Protein AF-A0A0D7E5H1-F1 (afdb_monomer)

Solvent-accessible surface area (backbone atoms only — not comparable to full-atom values): 8211 Å² total; per-residue (Å²): 131,89,79,78,62,58,68,68,58,37,62,71,38,87,38,16,85,49,52,52,58,50,51,54,51,52,50,41,51,71,80,39,67,60,58,51,70,67,44,62,70,72,61,15,47,44,60,71,58,33,60,67,54,53,50,52,53,49,51,51,58,51,58,74,68,54,55,79,86,47,45,68,59,43,50,54,54,52,49,50,52,49,51,52,51,52,52,53,32,51,52,49,32,54,54,37,35,69,74,55,35,88,56,47,38,85,64,72,97,56,43,69,50,25,32,64,54,53,36,48,62,62,65,61,75,62,64,67,54,51,50,47,36,39,73,74,76,47,55,86,79,76,104

Mean predicted aligned error: 7.26 Å

pLDDT: mean 85.05, std 6.64, range [57.47, 95.44]

Organism: Rhodopseudomonas palustris (NCBI:txid1076)

Radius of gyration: 19.45 Å; Cα contacts (8 Å, |Δi|>4): 87; chains: 1; bounding box: 35×54×47 Å

Foldseek 3Di:
DDDDPVVVVQVVDQLSVPVVVVVVVVVCCVPPVCVLVPDDDPSVCCSPPVPVVVVVVVVVVVVVVDDPVLVVVLCVVVVVVLCVLLVVLVVLLVVQCVVQNADADCDDPRGPDHSVNSSVVSPDDDVVSVVSNCVVPNDPSND

Secondary structure (DSSP, 8-state):
-----HHHHHTTSTTHHHHHHHHHHHHHHHH-TTHHHHS-HHHHHIIIIIHHHHHHHHHHHHHHT--TTTHHHHHHHHHHHHHHHHHHHHHHHHHHHHHH-SSPP-SSTTTT--HHHHHHHHH---HHHHHHHHHHH--TT--

Sequence (143 aa):
MMQIPIKRAIEKVPGGMMTVPLLIGALLATFFPGTPKFFGSFTGALFSSGALTILAVFYVCMGASIDFKATPYIIKKGGTLLIVKVGIAVIAGLIFGRYLGEAPVTAGIFAGVSTLAIVAAMNDTNGGLYMALMGQYGRPRDV

InterPro domains:
  IPR004684 2-keto-3-deoxygluconate permease [PF03812] (6-143)

Structure (mmCIF, N/CA/C/O backbone):
data_AF-A0A0D7E5H1-F1
#
_entry.id   AF-A0A0D7E5H1-F1
#
loop_
_atom_site.group_PDB
_atom_site.id
_atom_site.type_symbol
_atom_site.label_atom_id
_atom_site.label_alt_id
_atom_site.label_comp_id
_atom_site.label_asym_id
_atom_site.label_entity_id
_atom_site.label_seq_id
_atom_site.pdbx_PDB_ins_code
_atom_site.Cartn_x
_atom_site.Cartn_y
_atom_site.Cartn_z
_atom_site.occupancy
_atom_site.B_iso_or_equiv
_atom_site.auth_seq_id
_atom_site.auth_comp_id
_atom_site.auth_asym_id
_atom_site.auth_atom_id
_atom_site.pdbx_PDB_model_num
ATOM 1 N N . MET A 1 1 ? -16.999 36.578 2.544 1.00 57.47 1 MET A N 1
ATOM 2 C CA . MET A 1 1 ? -15.750 35.913 2.113 1.00 57.47 1 MET A CA 1
ATOM 3 C C . MET A 1 1 ? -16.140 34.594 1.455 1.00 57.47 1 MET A C 1
ATOM 5 O O . MET A 1 1 ? -16.826 33.806 2.095 1.00 57.47 1 MET A O 1
ATOM 9 N N . MET A 1 2 ? -15.846 34.405 0.166 1.00 66.56 2 MET A N 1
ATOM 10 C CA . MET A 1 2 ? -16.265 33.213 -0.584 1.00 66.56 2 MET A CA 1
ATOM 11 C C . MET A 1 2 ? -15.444 32.005 -0.113 1.00 66.56 2 MET A C 1
ATOM 13 O O . MET A 1 2 ? -14.229 31.982 -0.276 1.00 66.56 2 MET A O 1
ATOM 17 N N . GLN A 1 3 ? -16.098 31.036 0.527 1.00 75.12 3 GLN A N 1
ATOM 18 C CA . GLN A 1 3 ? -15.452 29.817 1.013 1.00 75.12 3 GLN A CA 1
ATOM 19 C C . GLN A 1 3 ? -15.148 28.909 -0.179 1.00 75.12 3 GLN A C 1
ATOM 21 O O . GLN A 1 3 ? -16.069 28.415 -0.828 1.00 75.12 3 GLN A O 1
ATOM 26 N N . ILE A 1 4 ? -13.866 28.689 -0.477 1.00 81.12 4 ILE A N 1
ATOM 27 C CA . ILE A 1 4 ? -13.457 27.700 -1.477 1.00 81.12 4 ILE A CA 1
ATOM 28 C C . ILE A 1 4 ? -13.717 26.313 -0.869 1.00 81.12 4 ILE A C 1
ATOM 30 O O . ILE A 1 4 ? -13.117 25.981 0.156 1.00 81.12 4 ILE A O 1
ATOM 34 N N . PRO A 1 5 ? -14.596 25.479 -1.453 1.00 83.81 5 PRO A N 1
ATOM 35 C CA . PRO A 1 5 ? -15.023 24.230 -0.833 1.00 83.81 5 PRO A CA 1
ATOM 36 C C . PRO A 1 5 ? -14.004 23.099 -1.074 1.00 83.81 5 PRO A C 1
ATOM 38 O O . PRO A 1 5 ? -14.340 22.067 -1.652 1.00 83.81 5 PRO A O 1
ATOM 41 N N . ILE A 1 6 ? -12.757 23.283 -0.624 1.00 86.38 6 ILE A N 1
ATOM 42 C CA . ILE A 1 6 ? -11.628 22.363 -0.867 1.00 86.38 6 ILE A CA 1
ATOM 43 C C . ILE A 1 6 ? -11.942 20.958 -0.341 1.00 86.38 6 ILE A C 1
ATOM 45 O O . ILE A 1 6 ? -11.877 19.989 -1.091 1.00 86.38 6 ILE A O 1
ATOM 49 N N . LYS A 1 7 ? -12.370 20.845 0.923 1.00 84.94 7 LYS A N 1
ATOM 50 C CA . LYS A 1 7 ? -12.752 19.561 1.538 1.00 84.94 7 LYS A CA 1
ATOM 51 C C . LYS A 1 7 ? -13.850 18.855 0.741 1.00 84.94 7 LYS A C 1
ATOM 53 O O . LYS A 1 7 ? -13.710 17.691 0.397 1.00 84.94 7 LYS A O 1
ATOM 58 N N . ARG A 1 8 ? -14.900 19.593 0.366 1.00 85.50 8 ARG A N 1
ATOM 59 C CA . ARG A 1 8 ? -16.033 19.053 -0.399 1.00 85.50 8 ARG A CA 1
ATOM 60 C C . ARG A 1 8 ? -15.628 18.615 -1.806 1.00 85.50 8 ARG A C 1
ATOM 62 O O . ARG A 1 8 ? -16.252 17.717 -2.353 1.00 85.50 8 ARG A O 1
ATOM 69 N N . ALA A 1 9 ? -14.624 19.253 -2.410 1.00 88.31 9 ALA A N 1
ATOM 70 C CA . ALA A 1 9 ? -14.068 18.826 -3.690 1.00 88.31 9 ALA A CA 1
ATOM 71 C C . ALA A 1 9 ? -13.249 17.534 -3.545 1.00 88.31 9 ALA A C 1
ATOM 73 O O . ALA A 1 9 ? -13.418 16.624 -4.351 1.00 88.31 9 ALA A O 1
ATOM 74 N N . ILE A 1 10 ? -12.429 17.428 -2.495 1.00 86.88 10 ILE A N 1
ATOM 75 C CA . ILE A 1 10 ? -11.627 16.233 -2.188 1.00 86.88 10 ILE A CA 1
ATOM 76 C C . ILE A 1 10 ? -12.526 15.031 -1.867 1.00 86.88 10 ILE A C 1
ATOM 78 O O . ILE A 1 10 ? -12.296 13.937 -2.373 1.00 86.88 10 ILE A O 1
ATOM 82 N N . GLU A 1 11 ? -13.587 15.232 -1.086 1.00 84.94 11 GLU A N 1
ATOM 83 C CA . GLU A 1 11 ? -14.539 14.181 -0.692 1.00 84.94 11 GLU A CA 1
ATOM 84 C C . GLU A 1 11 ? -15.380 13.629 -1.853 1.00 84.94 11 GLU A C 1
ATOM 86 O O . GLU A 1 11 ? -16.015 12.590 -1.695 1.00 84.94 11 GLU A O 1
ATOM 91 N N . LYS A 1 12 ? -15.374 14.269 -3.034 1.00 86.25 12 LYS A N 1
ATOM 92 C CA . LYS A 1 12 ? -15.980 13.685 -4.246 1.00 86.25 12 LYS A CA 1
ATOM 93 C C . LYS A 1 12 ? -15.199 12.479 -4.766 1.00 86.25 12 LYS A C 1
ATOM 95 O O . LYS A 1 12 ? -15.759 11.676 -5.506 1.00 86.25 12 LYS A O 1
ATOM 100 N N . VAL A 1 13 ? -13.916 12.369 -4.421 1.00 87.56 13 VAL A N 1
ATOM 101 C CA . VAL A 1 13 ? -13.084 11.218 -4.772 1.00 87.56 13 VAL A CA 1
ATOM 102 C C . VAL A 1 13 ? -13.249 10.158 -3.675 1.00 87.56 13 VAL A C 1
ATOM 104 O O . VAL A 1 13 ? -13.092 10.497 -2.499 1.00 87.56 13 VAL A O 1
ATOM 107 N N . PRO A 1 14 ? -13.530 8.885 -4.008 1.00 82.50 14 PRO A N 1
ATOM 108 C CA . PRO A 1 14 ? -13.574 7.804 -3.024 1.00 82.50 14 PRO A CA 1
ATOM 109 C C . PRO A 1 14 ? -12.242 7.700 -2.275 1.00 82.50 14 PRO A C 1
ATOM 111 O O . PRO A 1 14 ? -11.177 7.603 -2.892 1.00 82.50 14 PRO A O 1
ATOM 114 N N . GLY A 1 15 ? -12.282 7.781 -0.943 1.00 82.38 15 GLY A N 1
ATOM 115 C CA . GLY A 1 15 ? -11.065 7.838 -0.130 1.00 82.38 15 GLY A CA 1
ATOM 116 C C . GLY A 1 15 ? -10.224 9.093 -0.390 1.00 82.38 15 GLY A C 1
ATOM 117 O O . GLY A 1 15 ? -9.035 9.106 -0.089 1.00 82.38 15 GLY A O 1
ATOM 118 N N . GLY A 1 16 ? -10.810 10.154 -0.953 1.00 85.12 16 GLY A N 1
ATOM 119 C CA . GLY A 1 16 ? -10.100 11.328 -1.464 1.00 85.12 16 GLY A CA 1
ATOM 120 C C . GLY A 1 16 ? -9.245 12.046 -0.428 1.00 85.12 16 GLY A C 1
ATOM 121 O O . GLY A 1 16 ? -8.172 12.539 -0.766 1.00 85.12 16 GLY A O 1
ATOM 122 N N . MET A 1 17 ? -9.652 12.009 0.845 1.00 83.62 17 MET A N 1
ATOM 123 C CA . MET A 1 17 ? -8.857 12.517 1.971 1.00 83.62 17 MET A CA 1
ATOM 124 C C . MET A 1 17 ? -7.482 11.844 2.091 1.00 83.62 17 MET A C 1
ATOM 126 O O . MET A 1 17 ? -6.582 12.417 2.695 1.00 83.62 17 MET A O 1
ATOM 130 N N . MET A 1 18 ? -7.311 10.661 1.499 1.00 84.31 18 MET A N 1
ATOM 131 C CA . MET A 1 18 ? -6.053 9.929 1.434 1.00 84.31 18 MET A CA 1
ATOM 132 C C . MET A 1 18 ? -5.493 9.834 0.008 1.00 84.31 18 MET A C 1
ATOM 134 O O . MET A 1 18 ? -4.309 10.094 -0.198 1.00 84.31 18 MET A O 1
ATOM 138 N N . THR A 1 19 ? -6.326 9.528 -0.989 1.00 86.50 19 THR A N 1
ATOM 139 C CA . THR A 1 19 ? -5.895 9.381 -2.389 1.00 86.50 19 THR A CA 1
ATOM 140 C C . THR A 1 19 ? -5.326 10.678 -2.965 1.00 86.50 19 THR A C 1
ATOM 142 O O . THR A 1 19 ? -4.305 10.648 -3.650 1.00 86.50 19 THR A O 1
ATOM 145 N N . VAL A 1 20 ? -5.950 11.828 -2.679 1.00 89.88 20 VAL A N 1
ATOM 146 C CA . VAL A 1 20 ? -5.513 13.120 -3.233 1.00 89.88 20 VAL A CA 1
ATOM 147 C C . VAL A 1 20 ? -4.138 13.527 -2.679 1.00 89.88 20 VAL A C 1
ATOM 149 O O . VAL A 1 20 ? -3.252 13.803 -3.490 1.00 89.88 20 VAL A O 1
ATOM 152 N N . PRO A 1 21 ? -3.885 13.501 -1.351 1.00 87.56 21 PRO A N 1
ATOM 153 C CA . PRO A 1 21 ? -2.542 13.737 -0.820 1.00 87.56 21 PRO A CA 1
ATOM 154 C C . PRO A 1 21 ? -1.483 12.761 -1.341 1.00 87.56 21 PRO A C 1
ATOM 156 O O . PRO A 1 21 ? -0.375 13.193 -1.654 1.00 87.56 21 PRO A O 1
ATOM 159 N N . LEU A 1 22 ? -1.811 11.469 -1.475 1.00 87.12 22 LEU A N 1
ATOM 160 C CA . LEU A 1 22 ? -0.875 10.470 -2.005 1.00 87.12 22 LEU A CA 1
ATOM 161 C C . LEU A 1 22 ? -0.481 10.766 -3.451 1.00 87.12 22 LEU A C 1
ATOM 163 O O . LEU A 1 22 ? 0.701 10.698 -3.781 1.00 87.12 22 LEU A O 1
ATOM 167 N N . LEU A 1 23 ? -1.444 11.137 -4.299 1.00 89.88 23 LEU A N 1
ATOM 168 C CA . LEU A 1 23 ? -1.170 11.500 -5.688 1.00 89.88 23 LEU A CA 1
ATOM 169 C C . LEU A 1 23 ? -0.263 1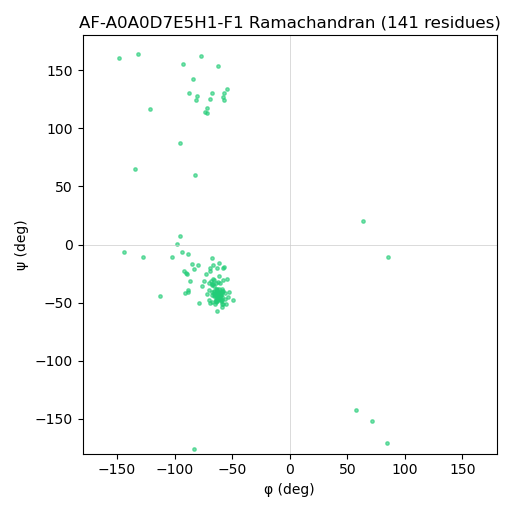2.732 -5.771 1.00 89.88 23 LEU A C 1
ATOM 171 O O . LEU A 1 23 ? 0.705 12.730 -6.526 1.00 89.88 23 LEU A O 1
ATOM 175 N N . ILE A 1 24 ? -0.531 13.760 -4.961 1.00 89.81 24 ILE A N 1
ATOM 176 C CA . ILE A 1 24 ? 0.326 14.951 -4.884 1.00 89.81 24 ILE A CA 1
ATOM 177 C C . ILE A 1 24 ? 1.740 14.558 -4.433 1.00 89.81 24 ILE A C 1
ATOM 179 O O . ILE A 1 24 ? 2.717 14.977 -5.051 1.00 89.81 24 ILE A O 1
ATOM 183 N N . GLY A 1 25 ? 1.857 13.714 -3.405 1.00 86.75 25 GLY A N 1
ATOM 184 C CA . GLY A 1 25 ? 3.138 13.192 -2.930 1.00 86.75 25 GLY A CA 1
ATOM 185 C C . GLY A 1 25 ? 3.903 12.415 -4.005 1.00 86.75 25 GLY A C 1
ATOM 186 O O . GLY A 1 25 ? 5.099 12.634 -4.177 1.00 86.75 25 GLY A O 1
ATOM 187 N N . ALA A 1 26 ? 3.217 11.569 -4.776 1.00 88.06 26 ALA A N 1
A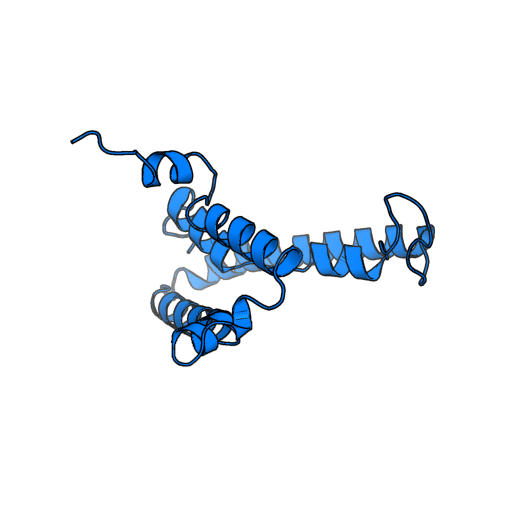TOM 188 C CA . ALA A 1 26 ? 3.812 10.808 -5.873 1.00 88.06 26 ALA A CA 1
ATOM 189 C C . ALA A 1 26 ? 4.297 11.715 -7.017 1.00 88.06 26 ALA A C 1
ATOM 191 O O . ALA A 1 26 ? 5.396 11.515 -7.536 1.00 88.06 26 ALA A O 1
ATOM 192 N N . LEU A 1 27 ? 3.524 12.746 -7.376 1.00 91.62 27 LEU A N 1
ATOM 193 C CA . LEU A 1 27 ? 3.926 13.741 -8.376 1.00 91.62 27 LEU A CA 1
ATOM 194 C C . LEU A 1 27 ? 5.159 14.527 -7.913 1.00 91.62 27 LEU A C 1
ATOM 196 O O . LEU A 1 27 ? 6.102 14.693 -8.685 1.00 91.62 27 LEU A O 1
ATOM 200 N N . LEU A 1 28 ? 5.195 14.953 -6.647 1.00 87.88 28 LEU A N 1
ATOM 201 C CA . LEU A 1 28 ? 6.364 15.619 -6.067 1.00 87.88 28 LEU A CA 1
ATOM 202 C C . LEU A 1 28 ? 7.588 14.700 -6.058 1.00 87.88 28 LEU A C 1
ATOM 204 O O . LEU A 1 28 ? 8.655 15.123 -6.482 1.00 87.88 28 LEU A O 1
ATOM 208 N N . ALA A 1 29 ? 7.440 13.439 -5.652 1.00 85.12 29 ALA A N 1
ATOM 209 C CA . ALA A 1 29 ? 8.538 12.473 -5.675 1.00 85.12 29 ALA A CA 1
ATOM 210 C C . ALA A 1 29 ? 9.063 12.201 -7.098 1.00 85.12 29 ALA A C 1
ATOM 212 O O . ALA A 1 29 ? 10.257 11.969 -7.271 1.00 85.12 29 ALA A O 1
ATOM 213 N N . THR A 1 30 ? 8.186 12.257 -8.106 1.00 88.38 30 THR A N 1
ATOM 214 C CA . THR A 1 30 ? 8.532 11.990 -9.512 1.00 88.38 30 THR A CA 1
ATOM 215 C C . THR A 1 30 ? 9.228 13.181 -10.171 1.00 88.38 30 THR A C 1
ATOM 217 O O . THR A 1 30 ? 10.280 13.015 -10.782 1.00 88.38 30 THR A O 1
ATOM 220 N N . PHE A 1 31 ? 8.662 14.386 -10.057 1.00 92.38 31 PHE A N 1
ATOM 221 C CA . PHE A 1 31 ? 9.173 15.577 -10.750 1.00 92.38 31 PHE A CA 1
ATOM 222 C C . PHE A 1 31 ? 10.182 16.380 -9.920 1.00 92.38 31 PHE A C 1
ATOM 224 O O . PHE A 1 31 ? 11.008 17.098 -10.481 1.00 92.38 31 PHE A O 1
ATOM 231 N N . PHE A 1 32 ? 10.147 16.248 -8.593 1.00 89.31 32 PHE A N 1
ATOM 232 C CA . PHE A 1 32 ? 11.008 16.968 -7.655 1.00 89.31 32 PHE A CA 1
ATOM 233 C C . PHE A 1 32 ? 11.578 16.013 -6.586 1.00 89.31 32 PHE A C 1
ATOM 235 O O . PHE A 1 32 ? 11.306 16.160 -5.391 1.00 89.31 32 PHE A O 1
ATOM 242 N N . PRO A 1 33 ? 12.422 15.035 -6.968 1.00 83.06 33 PRO A N 1
ATOM 243 C CA . PRO A 1 33 ? 12.908 13.988 -6.059 1.00 83.06 33 PRO A CA 1
ATOM 244 C C . PRO A 1 33 ? 13.725 14.518 -4.864 1.00 83.06 33 PRO A C 1
ATOM 246 O O . PRO A 1 33 ? 13.926 13.807 -3.881 1.00 83.06 33 PRO A O 1
ATOM 249 N N . GLY A 1 34 ? 14.189 15.773 -4.918 1.00 83.50 34 GLY A N 1
ATOM 250 C CA . GLY A 1 34 ? 14.863 16.454 -3.811 1.00 83.50 34 GLY A CA 1
ATOM 251 C C . GLY A 1 34 ? 13.925 17.018 -2.737 1.00 83.50 34 GLY A C 1
ATOM 252 O O . GLY A 1 34 ? 14.380 17.270 -1.623 1.00 83.50 34 GLY A O 1
ATOM 253 N N . THR A 1 35 ? 12.627 17.186 -3.015 1.00 80.25 35 THR A N 1
ATOM 254 C CA . THR A 1 35 ? 11.660 17.808 -2.091 1.00 80.25 35 THR A CA 1
ATOM 255 C C . THR A 1 35 ? 11.580 17.134 -0.712 1.00 80.25 35 THR A C 1
ATOM 257 O O . THR A 1 35 ? 11.576 17.867 0.277 1.00 80.25 35 THR A O 1
ATOM 260 N N . PRO A 1 36 ? 11.593 15.789 -0.577 1.00 70.88 36 PRO A N 1
ATOM 261 C CA . PRO A 1 36 ? 11.552 15.135 0.737 1.00 70.88 36 PRO A CA 1
ATOM 262 C C . PRO A 1 36 ? 12.750 15.471 1.638 1.00 70.88 36 PRO A C 1
ATOM 264 O O . PRO A 1 36 ? 12.627 15.443 2.858 1.00 70.88 36 PRO A O 1
ATOM 267 N N . LYS A 1 37 ? 13.903 15.795 1.036 1.00 75.56 37 LYS A N 1
ATOM 268 C CA . LYS A 1 37 ? 15.159 16.127 1.732 1.00 75.56 37 LYS A CA 1
ATOM 269 C C . LYS A 1 37 ? 15.440 17.630 1.780 1.00 75.56 37 LYS A C 1
ATOM 271 O O . LYS A 1 37 ? 16.362 18.051 2.470 1.00 75.56 37 LYS A O 1
ATOM 276 N N . PHE A 1 38 ? 14.673 18.426 1.034 1.00 81.12 38 PHE A N 1
ATOM 277 C CA . PHE A 1 38 ? 14.810 19.878 0.976 1.00 81.12 38 PHE A CA 1
ATOM 278 C C . PHE A 1 38 ? 14.460 20.521 2.319 1.00 81.12 38 PHE A C 1
ATOM 280 O O . PHE A 1 38 ? 15.155 21.418 2.792 1.00 81.12 38 PHE A O 1
ATOM 287 N N . PHE A 1 39 ? 13.389 20.042 2.952 1.00 77.44 39 PHE A N 1
ATOM 288 C CA . PHE A 1 39 ? 13.012 20.495 4.280 1.00 77.44 39 PHE A CA 1
ATOM 289 C C . PHE A 1 39 ? 13.851 19.763 5.330 1.00 77.44 39 PHE A C 1
ATOM 291 O O . PHE A 1 39 ? 13.866 18.538 5.370 1.00 77.44 39 PHE A O 1
ATOM 298 N N . GLY A 1 40 ? 14.554 20.506 6.185 1.00 78.56 40 GLY A N 1
ATOM 299 C CA . GLY A 1 40 ? 15.273 19.948 7.333 1.00 78.56 40 GLY A CA 1
ATOM 300 C C . GLY A 1 40 ? 14.377 19.738 8.559 1.00 78.56 40 GLY A C 1
ATOM 301 O O . GLY A 1 40 ? 13.175 20.017 8.534 1.00 78.56 40 GLY A O 1
ATOM 302 N N . SER A 1 41 ? 14.989 19.303 9.668 1.00 84.31 41 SER A N 1
ATOM 303 C CA . SER A 1 41 ? 14.341 19.203 10.987 1.00 84.31 41 SER A CA 1
ATOM 304 C C . SER A 1 41 ? 13.082 18.309 10.971 1.00 84.31 41 SER A C 1
ATOM 306 O O . SER A 1 41 ? 13.058 17.281 10.294 1.00 84.31 41 SER A O 1
ATOM 308 N N . PHE A 1 42 ? 12.041 18.677 11.724 1.00 83.25 42 PHE A N 1
ATOM 309 C CA . PHE A 1 42 ? 10.788 17.932 11.868 1.00 83.25 42 PHE A CA 1
ATOM 310 C C . PHE A 1 42 ? 10.128 17.596 10.527 1.00 83.25 42 PHE A C 1
ATOM 312 O O . PHE A 1 42 ? 9.730 16.455 10.307 1.00 83.25 42 PHE A O 1
ATOM 319 N N . THR A 1 43 ? 10.051 18.565 9.610 1.00 82.38 43 THR A N 1
ATOM 320 C CA . THR A 1 43 ? 9.446 18.355 8.291 1.00 82.38 43 THR A CA 1
ATOM 321 C C . THR A 1 43 ? 10.237 17.311 7.5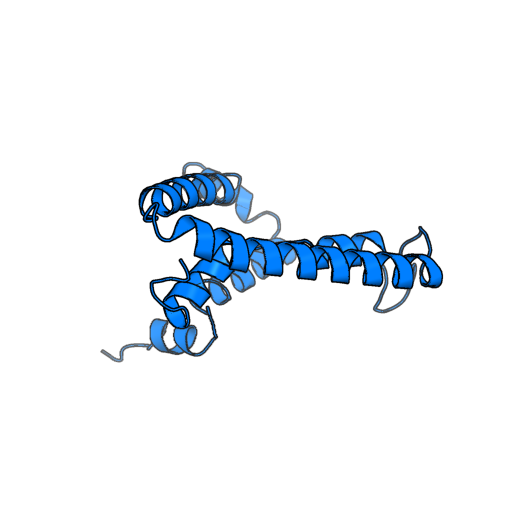04 1.00 82.38 43 THR A C 1
ATOM 323 O O . THR A 1 43 ? 9.656 16.332 7.050 1.00 82.38 43 THR A O 1
ATOM 326 N N . GLY A 1 44 ? 11.565 17.425 7.427 1.00 82.25 44 GLY A N 1
ATOM 327 C CA . GLY A 1 44 ? 12.400 16.417 6.758 1.00 82.25 44 GLY A CA 1
ATOM 328 C C . GLY A 1 44 ? 12.279 15.016 7.356 1.00 82.25 44 GLY A C 1
ATOM 329 O O . GLY A 1 44 ? 12.175 14.029 6.621 1.00 82.25 44 GLY A O 1
ATOM 330 N N . ALA A 1 45 ? 12.230 14.923 8.688 1.00 81.69 45 ALA A N 1
ATOM 331 C CA . ALA A 1 45 ? 12.016 13.661 9.393 1.00 81.69 45 ALA A CA 1
ATOM 332 C C . ALA A 1 45 ? 10.644 13.046 9.059 1.00 81.69 45 ALA A C 1
ATOM 334 O O . ALA A 1 45 ? 10.548 11.844 8.794 1.00 81.69 45 ALA A O 1
ATOM 335 N N . LEU A 1 46 ? 9.595 13.873 8.989 1.00 84.06 46 LEU A N 1
ATOM 336 C CA . LEU A 1 46 ? 8.244 13.445 8.627 1.00 84.06 46 LEU A CA 1
ATOM 337 C C . LEU A 1 46 ? 8.185 12.872 7.201 1.00 84.06 46 LEU A C 1
ATOM 339 O O . LEU A 1 46 ? 7.571 11.825 6.991 1.00 84.06 46 LEU A O 1
ATOM 343 N N . PHE A 1 47 ? 8.865 13.519 6.250 1.00 80.12 47 PHE A N 1
ATOM 344 C CA . PHE A 1 47 ? 8.922 13.094 4.846 1.00 80.12 47 PHE A CA 1
ATOM 345 C C . PHE A 1 47 ? 9.814 11.865 4.603 1.00 80.12 47 PHE A C 1
ATOM 347 O O . PHE A 1 47 ? 9.524 11.083 3.700 1.00 80.12 47 PHE A O 1
ATOM 354 N N . SER A 1 48 ? 10.886 11.680 5.380 1.00 76.75 48 SER A N 1
ATOM 355 C CA . SER A 1 48 ? 11.883 10.625 5.121 1.00 76.75 48 SER A CA 1
ATOM 356 C C . SER A 1 48 ? 11.554 9.284 5.784 1.00 76.75 48 SER A C 1
ATOM 358 O O . SER A 1 48 ? 11.750 8.233 5.182 1.00 76.75 48 SER A O 1
ATOM 360 N N . SER A 1 49 ? 11.067 9.301 7.026 1.00 74.50 49 SER A N 1
ATOM 361 C CA . SER A 1 49 ? 10.816 8.082 7.820 1.00 74.50 49 SER A CA 1
ATOM 362 C C . SER A 1 49 ? 9.578 8.175 8.722 1.00 74.50 49 SER A C 1
ATOM 364 O O . SER A 1 49 ? 9.150 7.177 9.310 1.00 74.50 49 SER A O 1
ATOM 366 N N . GLY A 1 50 ? 8.945 9.348 8.804 1.00 80.69 50 GLY A N 1
ATOM 367 C CA . GLY A 1 50 ? 7.759 9.566 9.630 1.00 80.69 50 GLY A CA 1
ATOM 368 C C . GLY A 1 50 ? 6.519 8.810 9.156 1.00 80.69 50 GLY A C 1
ATOM 369 O O . GLY A 1 50 ? 5.764 8.329 9.993 1.00 80.69 50 GLY A O 1
ATOM 370 N N . ALA A 1 51 ? 6.318 8.637 7.845 1.00 79.50 51 ALA A N 1
ATOM 371 C CA . ALA A 1 51 ? 5.097 8.023 7.310 1.00 79.50 51 ALA A CA 1
ATOM 372 C C . ALA A 1 51 ? 4.857 6.589 7.826 1.00 79.50 51 ALA A C 1
ATOM 374 O O . ALA A 1 51 ? 3.790 6.296 8.365 1.00 79.50 51 ALA A O 1
ATOM 375 N N . LEU A 1 52 ? 5.860 5.708 7.721 1.00 81.31 52 LEU A N 1
ATOM 376 C CA . LEU A 1 52 ? 5.766 4.332 8.229 1.00 81.31 52 LEU A CA 1
ATOM 377 C C . LEU A 1 52 ? 5.647 4.294 9.758 1.00 81.31 52 LEU A C 1
ATOM 379 O O . LEU A 1 52 ? 4.901 3.479 10.293 1.00 81.31 52 LEU A O 1
ATOM 383 N N . THR A 1 53 ? 6.325 5.207 10.455 1.00 86.69 53 THR A N 1
ATOM 384 C CA . THR A 1 53 ? 6.272 5.312 11.921 1.00 86.69 53 THR A CA 1
ATOM 385 C C . THR A 1 53 ? 4.873 5.713 12.401 1.00 86.69 53 THR A C 1
ATOM 387 O O . THR A 1 53 ? 4.327 5.098 13.315 1.00 86.69 53 THR A O 1
ATOM 390 N N . ILE A 1 54 ? 4.251 6.698 11.747 1.00 87.12 54 ILE A N 1
ATOM 391 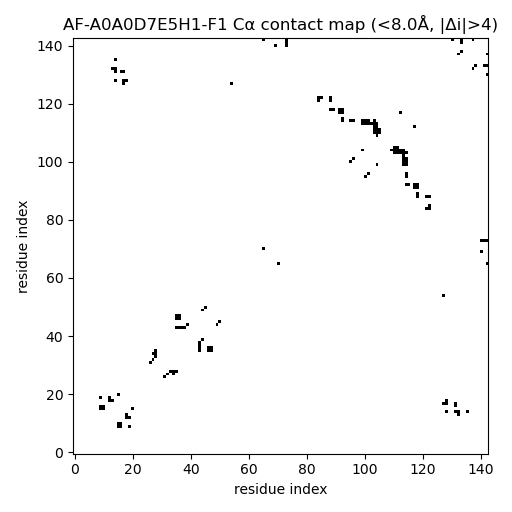C CA . ILE A 1 54 ? 2.881 7.138 12.041 1.00 87.12 54 ILE A CA 1
ATOM 392 C C . ILE A 1 54 ? 1.882 6.024 11.735 1.00 87.12 54 ILE A C 1
ATOM 394 O O . ILE A 1 54 ? 0.990 5.778 12.544 1.00 87.12 54 ILE A O 1
ATOM 398 N N . LEU A 1 55 ? 2.043 5.321 10.609 1.00 82.94 55 LEU A N 1
ATOM 399 C CA . LEU A 1 55 ? 1.204 4.165 10.292 1.00 82.94 55 LEU A CA 1
ATOM 400 C C . LEU A 1 55 ? 1.331 3.069 11.354 1.00 82.94 55 LEU A C 1
ATOM 402 O O . LEU A 1 55 ? 0.314 2.521 11.768 1.00 82.94 55 LEU A O 1
ATOM 406 N N . ALA A 1 56 ? 2.540 2.778 11.841 1.00 84.81 56 ALA A N 1
ATOM 407 C CA . ALA A 1 56 ? 2.742 1.791 12.899 1.00 84.81 56 ALA A CA 1
ATOM 408 C C . ALA A 1 56 ? 1.980 2.165 14.181 1.00 84.81 56 ALA A C 1
ATOM 410 O O . ALA A 1 56 ? 1.221 1.347 14.701 1.00 84.81 56 ALA A O 1
ATOM 411 N N . VAL A 1 57 ? 2.108 3.413 14.647 1.00 90.06 57 VAL A N 1
ATOM 412 C CA . VAL A 1 57 ? 1.356 3.908 15.814 1.00 90.06 57 VAL A CA 1
ATOM 413 C C . VAL A 1 57 ? -0.153 3.833 15.563 1.00 90.06 57 VAL A C 1
ATOM 415 O O . VAL A 1 57 ? -0.898 3.356 16.416 1.00 90.06 57 VAL A O 1
ATOM 418 N N . PHE A 1 58 ? -0.604 4.232 14.373 1.00 85.56 58 PHE A N 1
ATOM 419 C CA . PHE A 1 58 ? -2.009 4.175 13.982 1.00 85.56 58 PHE A CA 1
ATOM 420 C C . PHE A 1 58 ? -2.577 2.748 14.041 1.00 85.56 58 PHE A C 1
ATOM 422 O O . PHE A 1 58 ? -3.644 2.550 14.621 1.00 85.56 58 PHE A O 1
ATOM 429 N N . TYR A 1 59 ? -1.862 1.741 13.525 1.00 84.44 59 TYR A N 1
ATOM 430 C CA . TYR A 1 59 ? -2.303 0.341 13.608 1.00 84.44 59 TYR A CA 1
ATOM 431 C C . TYR A 1 59 ? -2.320 -0.201 15.034 1.00 84.44 59 TYR A C 1
ATOM 433 O O . TYR A 1 59 ? -3.208 -0.987 15.357 1.00 84.44 59 TYR A O 1
ATOM 441 N N . VAL A 1 60 ? -1.396 0.227 15.898 1.00 90.25 60 VAL A N 1
ATOM 442 C CA . VAL A 1 60 ? -1.426 -0.138 17.323 1.00 90.25 60 VAL A CA 1
ATOM 443 C C . VAL A 1 60 ? -2.675 0.436 17.993 1.00 90.25 60 VAL A C 1
ATOM 445 O O . VAL A 1 60 ? -3.403 -0.299 18.659 1.00 90.25 60 VAL A O 1
ATOM 448 N N . CYS A 1 61 ? -2.972 1.721 17.775 1.00 89.50 61 CYS A N 1
ATOM 449 C CA . CYS A 1 61 ? -4.168 2.364 18.324 1.00 89.50 61 CYS A CA 1
ATOM 450 C C . CYS A 1 61 ? -5.465 1.734 17.794 1.00 89.50 61 CYS A C 1
ATOM 452 O O . CYS A 1 61 ? -6.397 1.502 18.565 1.00 89.50 61 CYS A O 1
ATOM 454 N N . MET A 1 62 ? -5.522 1.419 16.496 1.00 84.06 62 MET A N 1
ATOM 455 C CA . MET A 1 62 ? -6.660 0.699 15.924 1.00 84.06 62 MET A CA 1
ATOM 456 C C . MET A 1 62 ? -6.801 -0.696 16.523 1.00 84.06 62 MET A C 1
ATOM 458 O O . MET A 1 62 ? -7.887 -1.048 16.964 1.00 84.06 62 MET A O 1
ATOM 462 N N . GLY A 1 63 ? -5.713 -1.464 16.608 1.00 83.94 63 GLY A N 1
ATOM 463 C CA . GLY A 1 63 ? -5.729 -2.806 17.186 1.00 83.94 63 GLY A CA 1
ATOM 464 C C . GLY A 1 63 ? -6.200 -2.819 18.641 1.00 83.94 63 GLY A C 1
ATOM 465 O O . GLY A 1 63 ? -6.968 -3.696 19.024 1.00 83.94 63 GLY A O 1
ATOM 466 N N . ALA A 1 64 ? -5.816 -1.811 19.429 1.00 88.50 64 ALA A N 1
ATOM 467 C CA . ALA A 1 64 ? -6.281 -1.637 20.806 1.00 88.50 64 ALA A CA 1
ATOM 468 C C . ALA A 1 64 ? -7.783 -1.306 20.918 1.00 88.50 64 ALA A C 1
ATOM 470 O O . ALA A 1 64 ? -8.360 -1.465 21.990 1.00 88.50 64 ALA A O 1
ATOM 471 N N . SER A 1 65 ? -8.411 -0.855 19.829 1.00 83.94 65 SER A N 1
ATOM 472 C CA . SER A 1 65 ? -9.831 -0.491 19.784 1.00 83.94 65 SER A CA 1
ATOM 473 C C . SER A 1 65 ? -10.739 -1.640 19.316 1.00 83.94 65 SER A C 1
ATOM 475 O O . SER A 1 65 ? -11.958 -1.490 19.345 1.00 83.94 65 SER A O 1
ATOM 477 N N . ILE A 1 66 ? -10.180 -2.780 18.882 1.00 84.06 66 ILE A N 1
ATOM 478 C CA . ILE A 1 66 ? -10.951 -3.918 18.360 1.00 84.06 66 ILE A CA 1
ATOM 479 C C . ILE A 1 66 ? -11.526 -4.761 19.506 1.00 84.06 66 ILE A C 1
ATOM 481 O O . ILE A 1 66 ? -10.803 -5.264 20.366 1.00 84.06 66 ILE A O 1
ATOM 485 N N . ASP A 1 67 ? -12.834 -5.015 19.456 1.00 85.44 67 ASP A N 1
ATOM 486 C CA . ASP A 1 67 ? -13.502 -5.952 20.359 1.00 85.44 67 ASP A CA 1
ATOM 487 C C . ASP A 1 67 ? -13.069 -7.406 20.104 1.00 85.44 67 ASP A C 1
ATOM 489 O O . ASP A 1 67 ? -13.224 -7.936 19.001 1.00 85.44 67 ASP A O 1
ATOM 493 N N . PHE A 1 68 ? -12.681 -8.131 21.161 1.00 85.19 68 PHE A N 1
ATOM 494 C CA . PHE A 1 68 ? -12.322 -9.560 21.075 1.00 85.19 68 PHE A CA 1
ATOM 495 C C . PHE A 1 68 ? -13.414 -10.444 20.450 1.00 85.19 68 PHE A C 1
ATOM 497 O O . PHE A 1 68 ? -13.123 -11.463 19.823 1.00 85.19 68 PHE A O 1
ATOM 504 N N . LYS A 1 69 ? -14.687 -10.063 20.603 1.00 86.38 69 LYS A N 1
ATOM 505 C CA . LYS A 1 69 ? -15.825 -10.782 20.005 1.00 86.38 69 LYS A CA 1
ATOM 506 C C . LYS A 1 69 ? -15.916 -10.580 18.488 1.00 86.38 69 LYS A C 1
ATOM 508 O O . LYS A 1 69 ? -16.475 -11.435 17.803 1.00 86.38 69 LYS A O 1
ATOM 513 N N . ALA A 1 70 ? -15.383 -9.475 17.963 1.00 83.62 70 ALA A N 1
ATOM 514 C CA . ALA A 1 70 ? -15.334 -9.180 16.532 1.00 83.62 70 ALA A CA 1
ATOM 515 C C . ALA A 1 70 ? -14.134 -9.851 15.841 1.00 83.62 70 ALA A C 1
ATOM 517 O O . ALA A 1 70 ? -14.192 -10.111 14.638 1.00 83.62 70 ALA A O 1
ATOM 518 N N . THR A 1 71 ? -13.091 -10.224 16.590 1.00 85.50 71 THR A N 1
ATOM 519 C CA . THR A 1 71 ? -11.864 -10.844 16.065 1.00 85.50 71 THR A CA 1
ATOM 520 C C . THR A 1 71 ? -12.110 -12.023 15.111 1.00 85.50 71 THR A C 1
ATOM 522 O O . THR A 1 71 ? -11.556 -12.004 14.011 1.00 85.50 71 THR A O 1
ATOM 525 N N . PRO A 1 72 ? -12.969 -13.022 15.414 1.00 88.25 72 PRO A N 1
ATOM 526 C CA . PRO A 1 72 ? -13.202 -14.132 14.484 1.00 88.25 72 PRO A CA 1
ATOM 527 C C . PRO A 1 72 ? -13.849 -13.690 13.166 1.00 88.25 72 PRO A C 1
ATOM 529 O O . PRO A 1 72 ? -13.590 -14.278 12.116 1.00 88.25 72 PRO A O 1
ATOM 532 N N . TYR A 1 73 ? -14.699 -12.660 13.206 1.00 87.12 73 TYR A N 1
ATOM 533 C CA . TYR A 1 73 ? -15.331 -12.095 12.015 1.00 87.12 73 TYR A CA 1
ATOM 534 C C . TYR A 1 73 ? -14.308 -11.356 11.144 1.00 87.12 73 TYR A C 1
ATOM 536 O O . TYR A 1 73 ? -14.225 -11.612 9.939 1.00 87.12 73 TYR A O 1
ATOM 544 N N . ILE A 1 74 ? -13.486 -10.507 11.767 1.00 85.56 74 ILE A N 1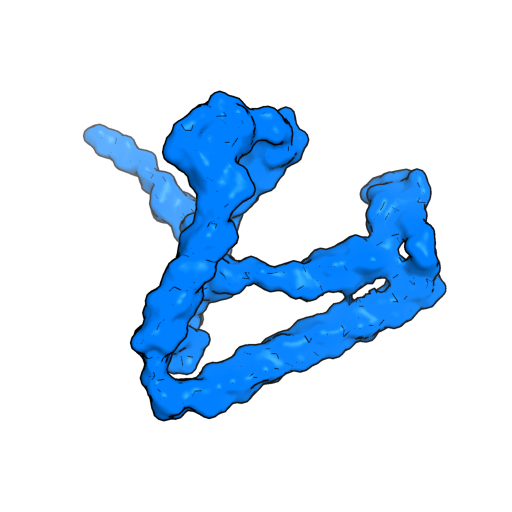
ATOM 545 C CA . ILE A 1 74 ? -12.435 -9.732 11.097 1.00 85.56 74 ILE A CA 1
ATOM 546 C C . ILE A 1 74 ? -11.395 -10.668 10.474 1.00 85.56 74 ILE A C 1
ATOM 548 O O . ILE A 1 74 ? -11.057 -10.499 9.304 1.00 85.56 74 ILE A O 1
ATOM 552 N N . ILE A 1 75 ? -10.957 -11.709 11.191 1.00 89.31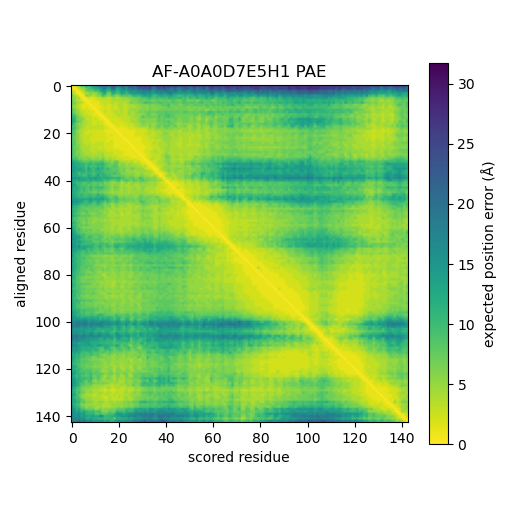 75 ILE A N 1
ATOM 553 C CA . ILE A 1 75 ? -10.008 -12.705 10.666 1.00 89.31 75 ILE A CA 1
ATOM 554 C C . ILE A 1 75 ? -10.584 -13.432 9.450 1.00 89.31 75 ILE A C 1
ATOM 556 O O . ILE A 1 75 ? -9.879 -13.600 8.460 1.00 89.31 75 ILE A O 1
ATOM 560 N N . LYS A 1 76 ? -11.859 -13.841 9.473 1.00 90.31 76 LYS A N 1
ATOM 561 C CA . LYS A 1 76 ? -12.477 -14.502 8.310 1.00 90.31 76 LYS A CA 1
ATOM 562 C C . LYS A 1 76 ? -12.488 -13.588 7.088 1.00 90.31 76 LYS A C 1
ATOM 564 O O . LYS A 1 76 ? -12.115 -14.019 5.998 1.00 90.31 76 LYS A O 1
ATOM 569 N N . LYS A 1 77 ? -12.890 -12.327 7.258 1.00 86.56 77 LYS A N 1
ATOM 570 C CA . LYS A 1 77 ? -12.970 -11.363 6.154 1.00 86.56 77 LYS A CA 1
ATOM 571 C C . LYS A 1 77 ? -11.582 -10.967 5.643 1.00 86.56 77 LYS A C 1
ATOM 573 O O . LYS A 1 77 ? -11.323 -11.078 4.447 1.00 86.56 77 LYS A O 1
ATOM 578 N N . GLY A 1 78 ? -10.686 -10.572 6.545 1.00 87.56 78 GLY A N 1
ATOM 579 C CA . GLY A 1 78 ? -9.308 -10.197 6.231 1.00 87.56 78 GLY A CA 1
ATOM 580 C C . GLY A 1 78 ? -8.504 -11.361 5.654 1.00 87.56 78 GLY A C 1
ATOM 581 O O . GLY A 1 78 ? -7.821 -11.194 4.650 1.00 87.56 78 GLY A O 1
ATOM 582 N N . GLY A 1 79 ? -8.657 -12.561 6.213 1.00 90.81 79 GLY A N 1
ATOM 583 C CA . GLY A 1 79 ? -8.034 -13.782 5.707 1.00 90.81 79 GLY A CA 1
ATOM 584 C C . GLY A 1 79 ? -8.535 -14.156 4.314 1.00 90.81 79 GLY A C 1
ATOM 585 O O . GLY A 1 79 ? -7.727 -14.468 3.446 1.00 90.81 79 GLY A O 1
ATOM 586 N N . THR A 1 80 ? -9.842 -14.040 4.054 1.00 92.69 80 THR A N 1
ATOM 587 C CA . THR A 1 80 ? -10.388 -14.256 2.702 1.00 92.69 80 THR A CA 1
ATOM 588 C C . THR A 1 80 ? -9.806 -13.247 1.713 1.00 92.69 80 THR A C 1
ATOM 590 O O . THR A 1 80 ? -9.344 -13.642 0.646 1.00 92.69 80 THR A O 1
ATOM 593 N N . LEU A 1 81 ? -9.763 -11.958 2.073 1.00 89.81 81 LEU A N 1
ATOM 594 C CA . LEU A 1 81 ? -9.162 -10.919 1.231 1.00 89.81 81 LEU A CA 1
ATOM 595 C C . LEU A 1 81 ? -7.682 -11.198 0.950 1.00 89.81 81 LEU A C 1
ATOM 597 O O . LEU A 1 81 ? -7.254 -11.081 -0.196 1.00 89.81 81 LEU A O 1
ATOM 601 N N . LEU A 1 82 ? -6.917 -11.605 1.965 1.00 91.25 82 LEU A N 1
ATOM 602 C CA . LEU A 1 82 ? -5.502 -11.934 1.826 1.00 91.25 82 LEU A CA 1
ATOM 603 C C . LEU A 1 82 ? -5.290 -13.138 0.902 1.00 91.25 82 LEU A C 1
ATOM 605 O O . LEU A 1 82 ? -4.495 -13.053 -0.030 1.00 91.25 82 LEU A O 1
ATOM 609 N N . ILE A 1 83 ? -6.019 -14.234 1.127 1.00 94.12 83 ILE A N 1
ATOM 610 C CA . ILE A 1 83 ? -5.901 -15.462 0.328 1.00 94.12 83 ILE A CA 1
ATOM 611 C C . ILE A 1 83 ? -6.267 -15.186 -1.128 1.00 94.12 83 ILE A C 1
ATOM 613 O O . ILE A 1 83 ? -5.526 -15.576 -2.027 1.00 94.12 83 ILE A O 1
ATOM 617 N N . VAL A 1 84 ? -7.379 -14.488 -1.370 1.00 94.50 84 VAL A N 1
ATOM 618 C CA . VAL A 1 84 ? -7.810 -14.143 -2.730 1.00 94.50 84 VAL A CA 1
ATOM 619 C C . VAL A 1 84 ? -6.783 -13.231 -3.399 1.00 94.50 84 VAL A C 1
ATOM 621 O O . VAL A 1 84 ? -6.398 -13.488 -4.537 1.00 94.50 84 VAL A O 1
ATOM 624 N N . LYS A 1 85 ? -6.282 -12.211 -2.693 1.00 91.81 85 LYS A N 1
ATOM 625 C CA . LYS A 1 85 ? -5.263 -11.293 -3.217 1.00 91.81 85 LYS A CA 1
ATOM 626 C C . LYS A 1 85 ? -3.990 -12.034 -3.627 1.00 91.81 85 LYS A C 1
ATOM 628 O O . LYS A 1 85 ? -3.543 -11.900 -4.765 1.00 91.81 85 LYS A O 1
ATOM 633 N N . VAL A 1 86 ? -3.430 -12.823 -2.711 1.00 93.50 86 VAL A N 1
ATOM 634 C CA . VAL A 1 86 ? -2.204 -13.591 -2.954 1.00 93.50 86 VAL A CA 1
ATOM 635 C C . VAL A 1 86 ? -2.434 -14.620 -4.058 1.00 93.50 86 VAL A C 1
ATOM 637 O O . VAL A 1 86 ? -1.614 -14.726 -4.963 1.00 93.50 86 VAL A O 1
ATOM 640 N N . GLY A 1 87 ? -3.569 -15.321 -4.048 1.00 95.12 87 GLY A N 1
ATOM 641 C CA . GLY A 1 87 ? -3.921 -16.297 -5.079 1.00 95.12 87 GLY A CA 1
ATOM 642 C C . GLY A 1 87 ? -3.983 -15.680 -6.477 1.00 95.12 87 GLY A C 1
ATOM 643 O O . GLY A 1 87 ? -3.364 -16.201 -7.404 1.00 95.12 87 GLY A O 1
ATOM 644 N N . ILE A 1 88 ? -4.655 -14.535 -6.632 1.00 95.00 88 ILE A N 1
ATOM 645 C CA . ILE A 1 88 ? -4.723 -13.819 -7.915 1.00 95.00 88 ILE A CA 1
ATOM 646 C C . ILE A 1 88 ? -3.328 -13.332 -8.338 1.00 95.00 88 ILE A C 1
ATOM 648 O O . ILE A 1 88 ? -2.970 -13.468 -9.507 1.00 95.00 88 ILE A O 1
ATOM 652 N N . ALA A 1 89 ? -2.519 -12.814 -7.409 1.00 93.38 89 ALA A N 1
ATOM 653 C CA . ALA A 1 89 ? -1.155 -12.375 -7.706 1.00 93.38 89 ALA A CA 1
ATOM 654 C C . ALA A 1 89 ? -0.239 -13.532 -8.139 1.00 93.38 89 ALA A C 1
ATOM 656 O O . ALA A 1 89 ? 0.556 -13.360 -9.060 1.00 93.38 89 ALA A O 1
ATOM 657 N N . VAL A 1 90 ? -0.379 -14.718 -7.536 1.00 94.38 90 VAL A N 1
ATOM 658 C CA . VAL A 1 90 ? 0.340 -15.933 -7.953 1.00 94.38 90 VAL A CA 1
ATOM 659 C C . VAL A 1 90 ? -0.080 -16.347 -9.359 1.00 94.38 90 VAL A C 1
ATOM 661 O O . VAL A 1 90 ? 0.782 -16.575 -10.202 1.00 94.38 90 VAL A O 1
ATOM 664 N N . ILE A 1 91 ? -1.385 -16.396 -9.643 1.00 95.44 91 ILE A N 1
ATOM 665 C CA . ILE A 1 91 ? -1.894 -16.753 -10.976 1.00 95.44 91 ILE A CA 1
ATOM 666 C C . ILE A 1 91 ? -1.367 -15.774 -12.031 1.00 95.44 91 ILE A C 1
ATOM 668 O O . ILE A 1 91 ? -0.839 -16.202 -13.058 1.00 95.44 91 ILE A O 1
ATOM 672 N N . ALA A 1 92 ? -1.449 -14.468 -11.766 1.00 93.19 92 ALA A N 1
ATOM 673 C CA . ALA A 1 92 ? -0.896 -13.450 -12.651 1.00 93.19 92 ALA A CA 1
ATOM 674 C C . ALA A 1 92 ? 0.621 -13.616 -12.819 1.00 93.19 92 ALA A C 1
ATOM 676 O O . ALA A 1 92 ? 1.112 -13.591 -13.944 1.00 93.19 92 ALA A O 1
ATOM 677 N N . GLY A 1 93 ? 1.356 -13.860 -11.733 1.00 93.00 93 GLY A N 1
ATOM 678 C CA . GLY A 1 93 ? 2.794 -14.116 -11.764 1.00 93.00 93 GLY A CA 1
ATOM 679 C C . GLY A 1 93 ? 3.173 -15.326 -12.619 1.00 93.00 93 GLY A C 1
ATOM 680 O O . GLY A 1 93 ? 4.128 -15.243 -13.383 1.00 93.00 93 GLY A O 1
ATOM 681 N N . LEU A 1 94 ? 2.407 -16.418 -12.566 1.00 93.62 94 LEU A N 1
ATOM 682 C CA . LEU A 1 94 ? 2.626 -17.595 -13.417 1.00 93.62 94 LEU A CA 1
ATOM 683 C C . LEU A 1 94 ? 2.341 -17.293 -14.892 1.00 93.62 94 LEU A C 1
ATOM 685 O O . LEU A 1 94 ? 3.116 -17.685 -15.766 1.00 93.62 94 LEU A O 1
ATOM 689 N N . ILE A 1 95 ? 1.249 -16.576 -15.171 1.00 94.44 95 ILE A N 1
ATOM 690 C CA . ILE A 1 95 ? 0.869 -16.187 -16.532 1.00 94.44 95 ILE A CA 1
ATOM 691 C C . ILE A 1 95 ? 1.940 -15.270 -17.130 1.00 94.44 95 ILE A C 1
ATOM 693 O O . ILE A 1 95 ? 2.534 -15.590 -18.159 1.00 94.44 95 ILE A O 1
ATOM 697 N N . PHE A 1 96 ? 2.228 -14.148 -16.474 1.00 91.94 96 PHE A N 1
ATOM 698 C CA . PHE A 1 96 ? 3.205 -13.178 -16.959 1.00 91.94 96 PHE A CA 1
ATOM 699 C C . PHE A 1 96 ? 4.628 -13.735 -16.925 1.00 91.94 96 PHE A C 1
ATOM 701 O O . PHE A 1 96 ? 5.378 -13.487 -17.860 1.00 91.94 96 PHE A O 1
ATOM 708 N N . GLY A 1 97 ? 4.967 -14.584 -15.955 1.00 91.19 97 GLY A N 1
ATOM 709 C CA . GLY A 1 97 ? 6.244 -15.296 -15.921 1.00 91.19 97 GLY A CA 1
ATOM 710 C C . GLY A 1 97 ? 6.452 -16.194 -17.136 1.00 91.19 97 GLY A C 1
ATOM 711 O O . GLY A 1 97 ? 7.571 -16.304 -17.631 1.00 91.19 97 GLY A O 1
ATOM 712 N N . ARG A 1 98 ? 5.378 -16.779 -17.683 1.00 90.19 98 ARG A N 1
ATOM 713 C CA . ARG A 1 98 ? 5.461 -17.580 -18.908 1.00 90.19 98 ARG A CA 1
ATOM 714 C C . ARG A 1 98 ? 5.600 -16.733 -20.175 1.00 90.19 98 ARG A C 1
ATOM 716 O O . ARG A 1 98 ? 6.287 -17.171 -21.093 1.00 90.19 98 ARG A O 1
ATOM 723 N N . TYR A 1 99 ? 4.950 -15.570 -20.237 1.00 87.81 99 TYR A N 1
ATOM 724 C CA . TYR A 1 99 ? 4.919 -14.727 -21.442 1.00 87.81 99 TYR A CA 1
ATOM 725 C C . TYR A 1 99 ? 6.041 -13.679 -21.511 1.00 87.81 99 TYR A C 1
ATOM 727 O O . TYR A 1 99 ? 6.602 -13.475 -22.583 1.00 87.81 99 TYR A O 1
ATOM 735 N N . LEU A 1 100 ? 6.364 -13.011 -20.401 1.00 86.69 100 LEU A N 1
ATOM 736 C CA . LEU A 1 100 ? 7.436 -12.008 -20.309 1.00 86.69 100 LEU A CA 1
ATOM 737 C C . LEU A 1 100 ? 8.790 -12.626 -19.947 1.00 86.69 100 LEU A C 1
ATOM 739 O O . LEU A 1 100 ? 9.826 -12.057 -20.275 1.00 86.69 100 LEU A O 1
ATOM 743 N N . GLY A 1 101 ? 8.794 -13.784 -19.282 1.00 82.31 101 GLY A N 1
ATOM 744 C CA . GLY A 1 101 ? 10.016 -14.389 -18.765 1.00 82.31 101 GLY A CA 1
ATOM 745 C C . GLY A 1 101 ? 10.592 -13.625 -17.567 1.00 82.31 101 GLY A C 1
ATOM 746 O O . GLY A 1 101 ? 9.862 -13.006 -16.784 1.00 82.31 101 GLY A O 1
ATOM 747 N N . GLU A 1 102 ? 11.915 -13.714 -17.409 1.00 74.44 102 GLU A N 1
ATOM 748 C CA . GLU A 1 102 ? 12.661 -13.126 -16.285 1.00 74.44 102 GLU A CA 1
ATOM 749 C C . GLU A 1 102 ? 13.069 -11.666 -16.534 1.00 74.44 102 GLU A C 1
ATOM 751 O O . GLU A 1 102 ? 13.144 -10.871 -15.596 1.00 74.44 102 GLU A O 1
ATOM 756 N N . ALA A 1 103 ? 13.316 -11.298 -17.795 1.00 81.38 103 ALA A N 1
ATOM 757 C CA . ALA A 1 103 ? 13.786 -9.968 -18.157 1.00 81.38 103 ALA A CA 1
ATOM 758 C C . ALA A 1 103 ? 12.620 -8.966 -18.291 1.00 81.38 103 ALA A C 1
ATOM 760 O O . ALA A 1 103 ? 11.557 -9.318 -18.805 1.00 81.38 103 ALA A O 1
ATOM 761 N N . PRO A 1 104 ? 12.800 -7.700 -17.873 1.00 87.06 104 PRO A N 1
ATOM 762 C CA . PRO A 1 104 ? 11.842 -6.642 -18.173 1.00 87.06 104 PRO A CA 1
ATOM 763 C C . PRO A 1 104 ? 11.714 -6.406 -19.681 1.00 87.06 104 PRO A C 1
ATOM 765 O O . PRO A 1 104 ? 12.671 -6.596 -20.435 1.00 87.06 104 PRO A O 1
ATOM 768 N N . VAL A 1 105 ? 10.558 -5.903 -20.116 1.00 88.06 105 VAL A N 1
ATOM 769 C CA . VAL A 1 105 ? 10.376 -5.413 -21.488 1.00 88.06 105 VAL A CA 1
ATOM 770 C C . VAL A 1 105 ? 11.417 -4.328 -21.773 1.00 88.06 105 VAL A C 1
ATOM 772 O O . VAL A 1 105 ? 11.587 -3.393 -20.991 1.00 88.06 105 VAL A O 1
ATOM 775 N N . THR A 1 106 ? 12.122 -4.448 -22.894 1.00 86.12 106 THR A N 1
ATOM 776 C CA . THR A 1 106 ? 13.305 -3.630 -23.194 1.00 86.12 106 THR A CA 1
ATOM 777 C C . THR A 1 106 ? 12.997 -2.331 -23.936 1.00 86.12 106 THR A C 1
ATOM 779 O O . THR A 1 106 ? 13.779 -1.388 -23.845 1.00 86.12 106 THR A O 1
ATOM 782 N N . ALA A 1 107 ? 11.882 -2.250 -24.666 1.00 85.06 107 ALA A N 1
ATOM 783 C CA . ALA A 1 107 ? 11.564 -1.100 -25.509 1.00 85.06 107 ALA A CA 1
ATOM 784 C C . ALA A 1 107 ? 10.056 -0.831 -25.618 1.00 85.06 107 ALA A C 1
ATOM 786 O O . ALA A 1 107 ? 9.221 -1.706 -25.387 1.00 85.06 107 ALA A O 1
ATOM 787 N N . GLY A 1 108 ? 9.718 0.397 -26.015 1.00 86.88 108 GLY A N 1
ATOM 788 C CA . GLY A 1 108 ? 8.341 0.859 -26.185 1.00 86.88 108 GLY A CA 1
ATOM 789 C C . GLY A 1 108 ? 7.703 1.363 -24.889 1.00 86.88 108 GLY A C 1
ATOM 790 O O . GLY A 1 108 ? 8.360 1.518 -23.864 1.00 86.88 108 GLY A O 1
ATOM 791 N N . ILE A 1 109 ? 6.396 1.622 -24.939 1.00 87.44 109 ILE A N 1
ATOM 792 C CA . ILE A 1 109 ? 5.633 2.182 -23.810 1.00 87.44 109 ILE A CA 1
ATOM 793 C C . ILE A 1 109 ? 5.604 1.266 -22.573 1.00 87.44 109 ILE A C 1
ATOM 795 O O . ILE A 1 109 ? 5.373 1.734 -21.465 1.00 87.44 109 ILE A O 1
ATOM 799 N N . PHE A 1 110 ? 5.872 -0.029 -22.752 1.00 85.88 110 PHE A N 1
ATOM 800 C CA . PHE A 1 110 ? 5.919 -1.019 -21.676 1.00 85.88 110 PHE A CA 1
ATOM 801 C C . PHE A 1 110 ? 7.333 -1.274 -21.144 1.00 85.88 110 PHE A C 1
ATOM 803 O O . PHE A 1 110 ? 7.512 -2.190 -20.345 1.00 85.88 110 PHE A O 1
ATOM 810 N N . ALA A 1 111 ? 8.339 -0.503 -21.571 1.00 88.06 111 ALA A N 1
ATOM 811 C CA . ALA A 1 111 ? 9.711 -0.692 -21.118 1.00 88.06 111 ALA A CA 1
ATOM 812 C C . ALA A 1 111 ? 9.814 -0.660 -19.580 1.00 88.06 111 ALA A C 1
ATOM 814 O O . ALA A 1 111 ? 9.226 0.196 -18.919 1.00 88.06 111 ALA A O 1
ATOM 815 N N . GLY A 1 112 ? 10.549 -1.615 -19.008 1.00 86.50 112 GLY A N 1
ATOM 816 C CA . GLY A 1 112 ? 10.700 -1.776 -17.559 1.00 86.50 112 GLY A CA 1
ATOM 817 C C . GLY A 1 112 ? 9.593 -2.588 -16.876 1.00 86.50 112 GLY A C 1
ATOM 818 O O . GLY A 1 112 ? 9.772 -2.988 -15.725 1.00 86.50 112 GLY A O 1
ATOM 819 N N . VAL A 1 113 ? 8.489 -2.908 -17.562 1.00 90.88 113 VAL A N 1
ATOM 820 C CA . VAL A 1 113 ? 7.489 -3.848 -17.0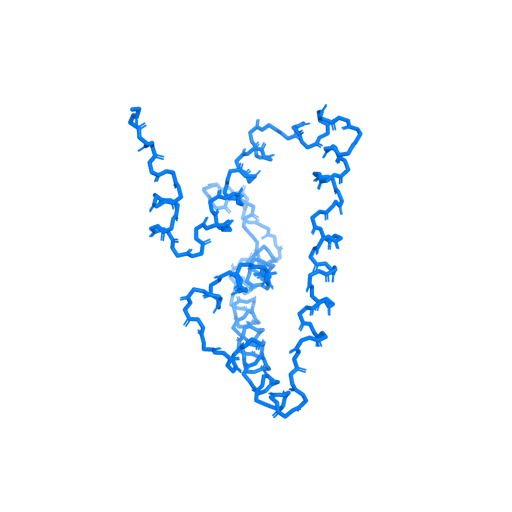34 1.00 90.88 113 VAL A CA 1
ATOM 821 C C . VAL A 1 113 ? 8.092 -5.249 -17.012 1.00 90.88 113 VAL A C 1
ATOM 823 O O . VAL A 1 113 ? 8.566 -5.755 -18.026 1.00 90.88 113 VAL A O 1
ATOM 826 N N . SER A 1 114 ? 8.069 -5.886 -15.847 1.00 92.31 114 SER A N 1
ATOM 827 C CA . SER A 1 114 ? 8.528 -7.259 -15.643 1.00 92.31 114 SER A CA 1
ATOM 828 C C . SER A 1 114 ? 7.491 -8.057 -14.863 1.00 92.31 114 SER A C 1
ATOM 830 O O . SER A 1 114 ? 6.623 -7.488 -14.194 1.00 92.31 114 SER A O 1
ATOM 832 N N . THR A 1 115 ? 7.615 -9.384 -14.889 1.00 91.31 115 THR A N 1
ATOM 833 C CA . THR A 1 115 ? 6.813 -10.277 -14.041 1.00 91.31 115 THR A CA 1
ATOM 834 C C . THR A 1 115 ? 6.897 -9.863 -12.567 1.00 91.31 115 THR A C 1
ATOM 836 O O . THR A 1 115 ? 5.879 -9.806 -11.879 1.00 91.31 115 THR A O 1
ATOM 839 N N . LEU A 1 116 ? 8.093 -9.483 -12.099 1.00 90.31 116 LEU A N 1
ATOM 840 C CA . LEU A 1 116 ? 8.304 -9.005 -10.733 1.00 90.31 116 LEU A CA 1
ATOM 841 C C . LEU A 1 116 ? 7.563 -7.692 -10.461 1.00 90.31 116 LEU A C 1
ATOM 843 O O . LEU A 1 116 ? 6.927 -7.568 -9.419 1.00 90.31 116 LEU A O 1
ATOM 847 N N . ALA A 1 117 ? 7.610 -6.732 -11.389 1.00 90.94 117 ALA A N 1
ATOM 848 C CA . ALA A 1 117 ? 6.920 -5.453 -11.234 1.00 90.94 117 ALA A CA 1
ATOM 849 C C . ALA A 1 117 ? 5.399 -5.642 -11.114 1.00 90.94 117 ALA A C 1
ATOM 851 O O . ALA A 1 117 ? 4.768 -5.013 -10.265 1.00 90.94 117 ALA A O 1
ATOM 852 N N . ILE A 1 118 ? 4.821 -6.552 -11.907 1.00 90.44 118 ILE A N 1
ATOM 853 C CA . ILE A 1 118 ? 3.388 -6.877 -11.847 1.00 90.44 118 ILE A CA 1
ATOM 854 C C . ILE A 1 118 ? 3.041 -7.510 -10.495 1.00 90.44 118 ILE A C 1
ATOM 856 O O . ILE A 1 118 ? 2.131 -7.044 -9.811 1.00 90.44 118 ILE A O 1
ATOM 860 N N . VAL A 1 119 ? 3.784 -8.537 -10.074 1.00 91.12 119 VAL A N 1
ATOM 861 C CA . VAL A 1 119 ? 3.529 -9.230 -8.799 1.00 91.12 119 VAL A CA 1
ATOM 862 C C . VAL A 1 119 ? 3.722 -8.294 -7.602 1.00 91.12 119 VAL A C 1
ATOM 864 O O . VAL A 1 119 ? 2.930 -8.348 -6.657 1.00 91.12 119 VAL A O 1
ATOM 867 N N . ALA A 1 120 ? 4.727 -7.417 -7.640 1.00 90.12 120 ALA A N 1
ATOM 868 C CA . ALA A 1 120 ? 4.970 -6.415 -6.605 1.00 90.12 120 ALA A CA 1
ATOM 869 C C . ALA A 1 120 ? 3.815 -5.407 -6.525 1.00 90.12 120 ALA A C 1
ATOM 871 O O . ALA A 1 120 ? 3.264 -5.202 -5.445 1.00 90.12 120 ALA A O 1
ATOM 872 N N . ALA A 1 121 ? 3.386 -4.851 -7.662 1.00 90.06 121 ALA A N 1
ATOM 873 C CA . ALA A 1 121 ? 2.267 -3.912 -7.716 1.00 90.06 121 ALA A CA 1
ATOM 874 C C . ALA A 1 121 ? 0.954 -4.544 -7.226 1.00 90.06 121 ALA A C 1
ATOM 876 O O . ALA A 1 121 ? 0.178 -3.906 -6.521 1.00 90.06 121 ALA A O 1
ATOM 877 N N . MET A 1 122 ? 0.714 -5.816 -7.555 1.00 89.75 122 MET A N 1
ATOM 878 C CA . MET A 1 122 ? -0.475 -6.532 -7.093 1.00 89.75 122 MET A CA 1
ATOM 879 C C . MET A 1 122 ? -0.443 -6.827 -5.597 1.00 89.75 122 MET A C 1
ATOM 881 O O . MET A 1 122 ? -1.501 -6.839 -4.975 1.00 89.75 122 MET A O 1
ATOM 885 N N . ASN A 1 123 ? 0.733 -7.074 -5.012 1.00 89.25 123 ASN A N 1
ATOM 886 C CA . ASN A 1 123 ? 0.871 -7.365 -3.584 1.00 89.25 123 ASN A CA 1
ATOM 887 C C . ASN A 1 123 ? 0.968 -6.120 -2.705 1.00 89.25 123 ASN A C 1
ATOM 889 O O . ASN A 1 123 ? 0.658 -6.223 -1.516 1.00 89.25 123 ASN A O 1
ATOM 893 N N . ASP A 1 124 ? 1.268 -4.952 -3.271 1.00 87.31 124 ASP A N 1
ATOM 894 C CA . ASP A 1 124 ? 1.315 -3.709 -2.511 1.00 87.31 124 ASP A CA 1
ATOM 895 C C . ASP A 1 124 ? -0.034 -3.424 -1.825 1.00 87.31 124 ASP A C 1
ATOM 897 O O . ASP A 1 124 ? -1.116 -3.522 -2.419 1.00 87.31 124 ASP A O 1
ATOM 901 N N . THR A 1 125 ? 0.010 -3.186 -0.516 1.00 82.19 125 THR A N 1
ATOM 902 C CA . THR A 1 125 ? -1.166 -2.898 0.312 1.00 82.19 125 THR A CA 1
ATOM 903 C C . THR A 1 125 ? -0.997 -1.546 0.962 1.00 82.19 125 THR A C 1
ATOM 905 O O . THR A 1 125 ? -0.173 -1.378 1.859 1.00 82.19 125 THR A O 1
ATOM 908 N N . ASN A 1 126 ? -1.885 -0.619 0.624 1.00 82.50 126 ASN A N 1
ATOM 909 C CA . ASN A 1 126 ? -2.022 0.611 1.380 1.00 82.50 126 ASN A CA 1
ATOM 910 C C . ASN A 1 126 ? -3.140 0.463 2.417 1.00 82.50 126 ASN A C 1
ATOM 912 O O . ASN A 1 126 ? -4.303 0.775 2.154 1.00 82.50 126 ASN A O 1
ATOM 916 N N . GLY A 1 127 ? -2.802 -0.043 3.603 1.00 78.12 127 GLY A N 1
ATOM 917 C CA . GLY A 1 127 ? -3.817 -0.246 4.636 1.00 78.12 127 GLY A CA 1
ATOM 918 C C . GLY A 1 127 ? -4.370 1.068 5.214 1.00 78.12 127 GLY A C 1
ATOM 919 O O . GLY A 1 127 ? -5.499 1.087 5.692 1.00 78.12 127 GLY A O 1
ATOM 920 N N . GLY A 1 128 ? -3.657 2.194 5.082 1.00 77.25 128 GLY A N 1
ATOM 921 C CA . GLY A 1 128 ? -4.238 3.491 5.424 1.00 77.25 128 GLY A CA 1
ATOM 922 C C . GLY A 1 128 ? -5.359 3.867 4.450 1.00 77.25 128 GLY A C 1
ATOM 923 O O . GLY A 1 128 ? -6.416 4.321 4.882 1.00 77.25 128 GLY A O 1
ATOM 924 N N . LEU A 1 129 ? -5.179 3.604 3.147 1.00 82.94 129 LEU A N 1
ATOM 925 C CA . LEU A 1 129 ? -6.214 3.860 2.139 1.00 82.94 129 LEU A CA 1
ATOM 926 C C . LEU A 1 129 ? -7.421 2.949 2.364 1.00 82.94 129 LEU A C 1
ATOM 928 O O . LEU A 1 129 ? -8.561 3.403 2.269 1.00 82.94 129 LEU A O 1
ATOM 932 N N . TYR A 1 130 ? -7.169 1.686 2.721 1.00 83.44 130 TYR A N 1
ATOM 933 C CA . TYR A 1 130 ? -8.216 0.765 3.154 1.00 83.44 130 TYR A CA 1
ATOM 934 C C . TYR A 1 130 ? -9.005 1.353 4.329 1.00 83.44 130 TYR A C 1
ATOM 936 O O . TYR A 1 130 ? -10.222 1.473 4.235 1.00 83.44 130 TYR A O 1
ATOM 944 N N . MET A 1 131 ? -8.336 1.815 5.387 1.00 78.00 131 MET A N 1
ATOM 945 C CA . MET A 1 131 ? -9.014 2.414 6.540 1.00 78.00 131 MET A CA 1
ATOM 946 C C . MET A 1 131 ? -9.783 3.690 6.197 1.00 78.00 131 MET A C 1
ATOM 948 O O . MET A 1 131 ? -10.891 3.879 6.694 1.00 78.00 131 MET A O 1
ATOM 952 N N . ALA A 1 132 ? -9.254 4.541 5.316 1.00 79.44 132 ALA A N 1
ATOM 953 C CA . ALA A 1 132 ? -9.956 5.736 4.853 1.00 79.44 132 ALA A CA 1
ATOM 954 C C . ALA A 1 132 ? -11.259 5.382 4.116 1.00 79.44 132 ALA A C 1
ATOM 956 O O . ALA A 1 132 ? -12.294 6.009 4.344 1.00 79.44 132 ALA A O 1
ATOM 957 N N . LEU A 1 133 ? -11.227 4.351 3.267 1.00 83.81 133 LEU A N 1
ATOM 958 C CA . LEU A 1 133 ? -12.413 3.851 2.570 1.00 83.81 133 LEU A CA 1
ATOM 959 C C . LEU A 1 133 ? -13.385 3.155 3.522 1.00 83.81 133 LEU A C 1
ATOM 961 O O . LEU A 1 133 ? -14.590 3.351 3.403 1.00 83.81 133 LEU A O 1
ATOM 965 N N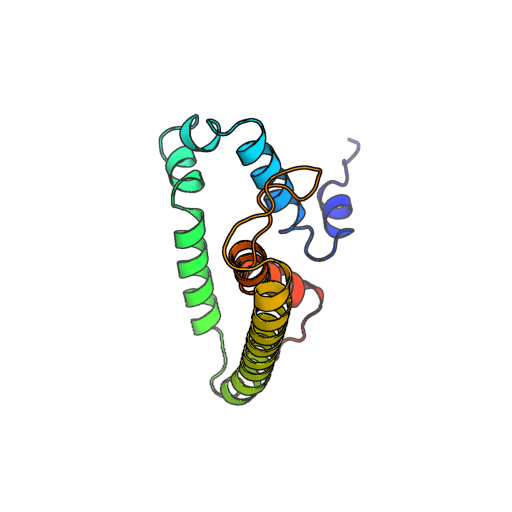 . MET A 1 134 ? -12.886 2.392 4.491 1.00 80.62 134 MET A N 1
ATOM 966 C CA . MET A 1 134 ? -13.724 1.745 5.498 1.00 80.62 134 MET A CA 1
ATOM 967 C C . MET A 1 134 ? -14.372 2.752 6.453 1.00 80.62 134 MET A C 1
ATOM 969 O O . MET A 1 134 ? -15.503 2.539 6.871 1.00 80.62 134 MET A O 1
ATOM 973 N N . GLY A 1 135 ? -13.722 3.880 6.734 1.00 77.50 135 GLY A N 1
ATOM 974 C CA . GLY A 1 135 ? -14.346 4.990 7.454 1.00 77.50 135 GLY A CA 1
ATOM 975 C C . GLY A 1 135 ? -15.470 5.672 6.663 1.00 77.50 135 GLY A C 1
ATOM 976 O O . GLY A 1 135 ? -16.412 6.178 7.265 1.00 77.50 135 GLY A O 1
ATOM 977 N N . GLN A 1 136 ? -15.396 5.679 5.326 1.00 80.50 136 GLN A N 1
ATOM 978 C CA . GLN A 1 136 ? -16.413 6.291 4.456 1.00 80.50 136 GLN A CA 1
ATOM 979 C C . GLN A 1 136 ? -17.560 5.338 4.082 1.00 80.50 136 GLN A C 1
ATOM 981 O O . GLN A 1 136 ? -18.709 5.766 4.003 1.00 80.50 136 GLN A O 1
ATOM 986 N N . TYR A 1 137 ? -17.253 4.066 3.826 1.00 82.44 137 TYR A N 1
ATOM 987 C CA . TYR A 1 137 ? -18.175 3.084 3.238 1.00 82.44 137 TYR A CA 1
ATOM 988 C C . TYR A 1 137 ? -18.293 1.781 4.040 1.00 82.44 137 TYR A C 1
ATOM 990 O O . TYR A 1 137 ? -19.139 0.940 3.733 1.00 82.44 137 TYR A O 1
ATOM 998 N N . GLY A 1 138 ? -17.428 1.570 5.029 1.00 76.50 138 GLY A N 1
ATOM 999 C CA . GLY A 1 138 ? -17.418 0.364 5.847 1.00 76.50 138 GLY A CA 1
ATOM 1000 C C . GLY A 1 138 ? -18.524 0.365 6.897 1.00 76.50 138 GLY A C 1
ATOM 1001 O O . GLY A 1 138 ? -19.100 1.396 7.245 1.00 76.50 138 GLY A O 1
ATOM 1002 N N . ARG A 1 139 ? -18.829 -0.823 7.425 1.00 77.62 139 ARG A N 1
ATOM 1003 C CA . ARG A 1 139 ? -19.715 -0.965 8.586 1.00 77.62 139 ARG A CA 1
ATOM 1004 C C . ARG A 1 139 ? -18.871 -0.993 9.862 1.00 77.62 139 ARG A C 1
ATOM 1006 O O . ARG A 1 139 ? -17.748 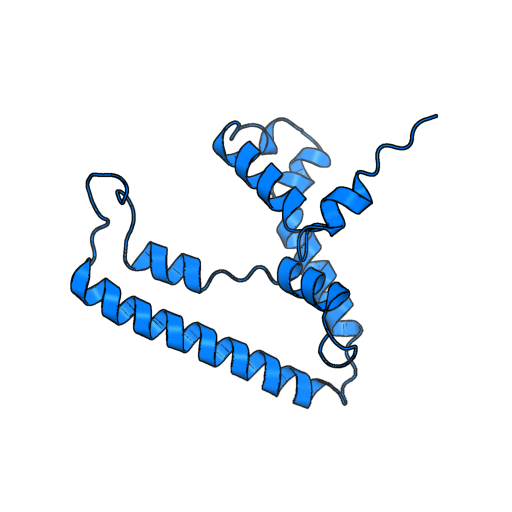-1.487 9.809 1.00 77.62 139 ARG A O 1
ATOM 1013 N N . PRO A 1 140 ? -19.425 -0.613 11.028 1.00 69.88 140 PRO A N 1
ATOM 1014 C CA . PRO A 1 140 ? -18.690 -0.618 12.299 1.00 69.88 140 PRO A CA 1
ATOM 1015 C C . PRO A 1 140 ? -18.081 -1.968 12.705 1.00 69.88 140 PRO A C 1
ATOM 1017 O O . PRO A 1 140 ? -17.202 -2.011 13.542 1.00 69.88 140 PRO A O 1
ATOM 1020 N N . ARG A 1 141 ? -18.566 -3.084 12.142 1.00 67.69 141 ARG A N 1
ATOM 1021 C CA . ARG A 1 141 ? -18.041 -4.438 12.396 1.00 67.69 141 ARG A CA 1
ATOM 1022 C C . ARG A 1 141 ? -16.895 -4.849 11.471 1.00 67.69 141 ARG A C 1
ATOM 1024 O O . ARG A 1 141 ? -16.365 -5.946 11.619 1.00 67.69 141 ARG A O 1
ATOM 1031 N N . ASP A 1 142 ? -16.603 -4.043 10.457 1.00 66.19 142 ASP A N 1
ATOM 1032 C CA . ASP A 1 142 ? -15.604 -4.349 9.438 1.00 66.19 142 ASP A CA 1
ATOM 1033 C C . ASP A 1 142 ? -14.235 -3.682 9.714 1.00 66.19 142 ASP A C 1
ATOM 1035 O O . ASP A 1 142 ? -13.322 -3.852 8.899 1.00 66.19 142 ASP A O 1
ATOM 1039 N N . VAL A 1 143 ? -14.109 -2.935 10.820 1.00 57.78 143 VAL A N 1
ATOM 1040 C CA . VAL A 1 143 ? -12.909 -2.216 11.291 1.00 57.78 143 VAL A CA 1
ATOM 1041 C C . VAL A 1 143 ? -12.692 -2.425 12.780 1.00 57.78 143 VAL A C 1
ATOM 1043 O O . VAL A 1 143 ? -13.709 -2.558 13.494 1.00 57.78 143 VAL A O 1
#